Protein AF-A0A8C5SPS6-F1 (afdb_monomer)

Mean predicted aligned error: 10.93 Å

Nearest PDB structures (foldseek):
  7seu-assembly4_D  TM=6.670E-01  e=1.541E+00  Escherichia coli
  7seu-assembly1_A  TM=5.810E-01  e=1.643E+00  Escherichia coli
  1mix-assembly1_A  TM=4.305E-01  e=2.258E+00  Gallus gallus

Radius of gyration: 16.97 Å; Cα contacts (8 Å, |Δi|>4): 169; chains: 1; bounding box: 38×51×43 Å

Solvent-accessible surface area (backbone atoms only — not comparable to full-atom values): 7263 Å² total; per-residue (Å²): 101,48,51,71,58,53,52,51,52,47,62,78,38,48,90,76,57,51,73,68,46,79,46,68,43,88,93,44,56,63,81,39,52,39,32,44,34,31,67,70,43,24,36,34,42,35,19,40,40,83,79,34,29,57,74,29,56,25,70,84,32,70,87,54,35,75,43,66,52,98,86,44,72,41,27,33,98,92,38,74,70,44,61,67,47,48,27,71,68,72,52,79,83,83,90,74,66,75,68,48,54,57,47,49,51,35,53,66,26,56,56,79,76,81,93,71,81,83,79,80,78,130

InterPro domains:
  IPR005373 Phagosome assembly factor 1 [PF03676] (1-96)
  IPR039156 PHAF1/Protein broad-minded [PTHR13465] (1-96)

pLDDT: mean 76.18, std 20.51, range [30.48, 96.44]

Secondary structure (DSSP, 8-state):
-BHHHHHHHHHHTTTTS--EEEE--SS-TTTS-EEEEETTTTEEEEE-TTT-BEEEEEE--TTS--EEETTEEEEBTTB---HHHHHHHH----SS-THHHHHHHHHHTTPPPP--------

Structure (mmCIF, N/CA/C/O backbone):
data_AF-A0A8C5SPS6-F1
#
_entry.id   AF-A0A8C5SPS6-F1
#
loop_
_atom_site.group_PDB
_atom_site.id
_atom_site.type_symbol
_atom_site.label_atom_id
_atom_site.label_alt_id
_atom_site.label_comp_id
_atom_site.label_asym_id
_atom_site.label_entity_id
_atom_site.label_seq_id
_atom_site.pdbx_PDB_ins_code
_atom_site.Cartn_x
_atom_site.Cartn_y
_atom_site.Cartn_z
_atom_site.occupancy
_atom_site.B_iso_or_equiv
_atom_site.auth_seq_id
_atom_site.auth_comp_id
_atom_site.auth_asym_id
_atom_site.auth_atom_id
_atom_site.pdbx_PDB_model_num
ATOM 1 N N . MET A 1 1 ? -10.755 4.096 -2.076 1.00 84.94 1 MET A N 1
ATOM 2 C CA . MET A 1 1 ? -11.214 2.712 -1.812 1.00 84.94 1 MET A CA 1
ATOM 3 C C . MET A 1 1 ? -11.414 2.521 -0.304 1.00 84.94 1 MET A C 1
ATOM 5 O O . MET A 1 1 ? -10.504 2.909 0.421 1.00 84.94 1 MET A O 1
ATOM 9 N N . PRO A 1 2 ? -12.558 2.002 0.185 1.00 95.00 2 PRO A N 1
ATOM 10 C CA . PRO A 1 2 ? -12.763 1.655 1.602 1.00 95.00 2 PRO A CA 1
ATOM 11 C C . PRO A 1 2 ? -11.993 0.394 2.032 1.00 95.00 2 PRO A C 1
ATOM 13 O O . PRO A 1 2 ? -11.783 -0.501 1.212 1.00 95.00 2 PRO A O 1
ATOM 16 N N . LEU A 1 3 ? -11.643 0.285 3.319 1.00 93.94 3 LEU A N 1
ATOM 17 C CA . LEU A 1 3 ? -10.941 -0.877 3.887 1.00 93.94 3 LEU A CA 1
ATOM 18 C C . LEU A 1 3 ? -11.667 -2.199 3.616 1.00 93.94 3 LEU A C 1
ATOM 20 O O . LEU A 1 3 ? -11.055 -3.142 3.123 1.00 93.94 3 LEU A O 1
ATOM 24 N N . ALA A 1 4 ? -12.977 -2.258 3.864 1.00 94.19 4 ALA A N 1
ATOM 25 C CA . ALA A 1 4 ? -13.769 -3.469 3.645 1.00 94.19 4 ALA A CA 1
ATOM 26 C C . ALA A 1 4 ? -13.686 -3.972 2.192 1.00 94.19 4 ALA A C 1
ATOM 28 O O . ALA A 1 4 ? -13.574 -5.171 1.946 1.00 94.19 4 ALA A O 1
ATOM 29 N N . GLN A 1 5 ? -13.667 -3.050 1.222 1.00 94.56 5 GLN A N 1
ATOM 30 C CA . GLN A 1 5 ? -13.495 -3.397 -0.187 1.00 94.56 5 GLN A CA 1
ATOM 31 C C . GLN A 1 5 ? -12.097 -3.973 -0.452 1.00 94.56 5 GLN A C 1
ATOM 33 O O . GLN A 1 5 ? -11.974 -4.962 -1.171 1.00 94.56 5 GLN A O 1
ATOM 38 N N . ALA A 1 6 ? -11.050 -3.390 0.138 1.00 93.69 6 ALA A N 1
ATOM 39 C CA . ALA A 1 6 ? -9.688 -3.902 0.009 1.00 93.69 6 ALA A CA 1
ATOM 40 C C . ALA A 1 6 ? -9.545 -5.309 0.614 1.00 93.69 6 ALA A C 1
ATOM 42 O O . ALA A 1 6 ? -8.977 -6.193 -0.026 1.00 93.69 6 ALA A O 1
ATOM 43 N N . VAL A 1 7 ? -10.127 -5.541 1.795 1.00 94.50 7 VAL A N 1
ATOM 44 C CA . VAL A 1 7 ? -10.169 -6.864 2.439 1.00 94.50 7 VAL A CA 1
ATOM 45 C C . VAL A 1 7 ? -10.897 -7.877 1.555 1.00 94.50 7 VAL A C 1
ATOM 47 O O . VAL A 1 7 ? -10.380 -8.969 1.333 1.00 94.50 7 VAL A O 1
ATOM 50 N N . ALA A 1 8 ? -12.042 -7.511 0.973 1.00 94.62 8 ALA A N 1
ATOM 51 C CA . ALA A 1 8 ? -12.772 -8.387 0.060 1.00 94.62 8 ALA A CA 1
ATOM 52 C C . ALA A 1 8 ? -11.958 -8.732 -1.204 1.00 94.62 8 ALA A C 1
ATOM 54 O O . ALA A 1 8 ? -11.956 -9.881 -1.649 1.00 94.62 8 ALA A O 1
ATOM 55 N N . ILE A 1 9 ? -11.229 -7.764 -1.775 1.00 92.62 9 ILE A N 1
ATOM 56 C CA . ILE A 1 9 ? -10.338 -7.994 -2.927 1.00 92.62 9 ILE A CA 1
ATOM 57 C C . ILE A 1 9 ? -9.229 -8.977 -2.557 1.00 92.62 9 ILE A C 1
ATOM 59 O O . ILE A 1 9 ? -8.977 -9.924 -3.304 1.00 92.62 9 ILE A O 1
ATOM 63 N N . VAL A 1 10 ? -8.594 -8.767 -1.407 1.00 91.88 10 VAL A N 1
ATOM 64 C CA . VAL A 1 10 ? -7.557 -9.646 -0.867 1.00 91.88 10 VAL A CA 1
ATOM 65 C C . VAL A 1 10 ? -8.086 -11.069 -0.683 1.00 91.88 10 VAL A C 1
ATOM 67 O O . VAL A 1 10 ? -7.483 -12.019 -1.176 1.00 91.88 10 VAL A O 1
ATOM 70 N N . GLN A 1 11 ? -9.245 -11.219 -0.039 1.00 92.44 11 GLN A N 1
ATOM 71 C CA . GLN A 1 11 ? -9.872 -12.518 0.204 1.00 92.44 11 GLN A CA 1
ATOM 72 C C . GLN A 1 11 ? -10.213 -13.234 -1.105 1.00 92.44 11 GLN A C 1
ATOM 74 O O . GLN A 1 11 ? -9.937 -14.424 -1.250 1.00 92.44 11 GLN A O 1
ATOM 79 N N . LYS A 1 12 ? -10.742 -12.505 -2.095 1.00 95.44 12 LYS A N 1
ATOM 80 C CA . LYS A 1 12 ? -11.046 -13.045 -3.426 1.00 95.44 12 LYS A CA 1
ATOM 81 C C . LYS A 1 12 ? -9.799 -13.568 -4.151 1.00 95.44 12 LYS A C 1
ATOM 83 O O . LYS A 1 12 ? -9.905 -14.507 -4.938 1.00 95.44 12 LYS A O 1
ATOM 88 N N . HIS A 1 13 ? -8.625 -12.995 -3.882 1.00 91.94 13 HIS A N 1
ATOM 89 C CA . HIS A 1 13 ? -7.354 -13.363 -4.513 1.00 91.94 13 HIS A CA 1
ATOM 90 C C . HIS A 1 13 ? -6.388 -14.078 -3.554 1.00 91.94 13 HIS A C 1
ATOM 92 O O . HIS A 1 13 ? -5.180 -14.074 -3.789 1.00 91.94 13 HIS A O 1
ATOM 98 N N . CYS A 1 14 ? -6.899 -14.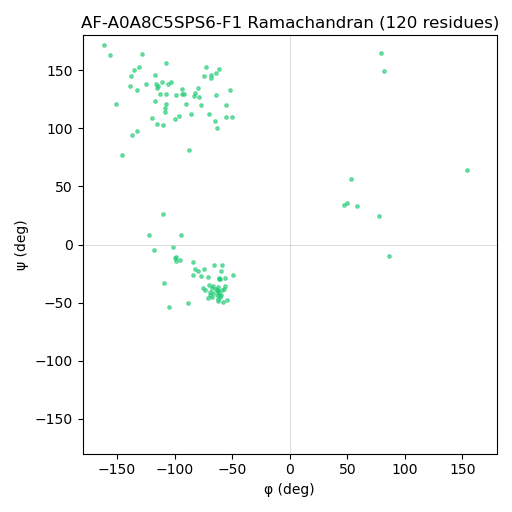755 -2.520 1.00 90.25 14 CYS A N 1
ATOM 99 C CA . CYS A 1 14 ? -6.103 -15.429 -1.482 1.00 90.25 14 CYS A CA 1
ATOM 100 C C . CYS A 1 14 ? -5.136 -16.515 -2.001 1.00 90.25 14 CYS A C 1
ATOM 102 O O . CYS A 1 14 ? -4.203 -16.919 -1.309 1.00 90.25 14 CYS A O 1
ATOM 104 N N . ARG A 1 15 ? -5.335 -17.001 -3.235 1.00 92.06 15 ARG A N 1
ATOM 105 C CA . ARG A 1 15 ? -4.401 -17.928 -3.898 1.00 92.06 15 ARG A CA 1
ATOM 106 C C . ARG A 1 15 ? -3.095 -17.253 -4.317 1.00 92.06 15 ARG A C 1
ATOM 108 O O . ARG A 1 15 ? -2.079 -17.937 -4.403 1.00 92.06 15 ARG A O 1
ATOM 115 N N . ILE A 1 16 ? -3.145 -15.950 -4.590 1.00 89.56 16 ILE A N 1
ATOM 116 C CA . ILE A 1 16 ? -2.035 -15.144 -5.103 1.00 89.56 16 ILE A CA 1
ATOM 117 C C . ILE A 1 16 ? -1.473 -14.281 -3.971 1.00 89.56 16 ILE A C 1
ATOM 119 O O . ILE A 1 16 ? -0.290 -14.376 -3.672 1.00 89.56 16 ILE A O 1
ATOM 123 N N . ILE A 1 17 ? -2.332 -13.507 -3.301 1.00 90.81 17 ILE A N 1
ATOM 124 C CA . ILE A 1 17 ? -1.934 -12.613 -2.210 1.00 90.81 17 ILE A CA 1
ATOM 125 C C . ILE A 1 17 ? -1.928 -13.413 -0.905 1.00 90.81 17 ILE A C 1
ATOM 127 O O . ILE A 1 17 ? -2.980 -13.849 -0.430 1.00 90.81 17 ILE A O 1
ATOM 131 N N . LYS A 1 18 ? -0.739 -13.626 -0.335 1.00 91.56 18 LYS A N 1
ATOM 132 C CA . LYS A 1 18 ? -0.516 -14.450 0.865 1.00 91.56 18 LYS A CA 1
ATOM 133 C C . LYS A 1 18 ? 0.276 -13.686 1.924 1.00 91.56 18 LYS A C 1
ATOM 135 O O . LYS A 1 18 ? 0.930 -12.695 1.623 1.00 91.56 18 LYS A O 1
ATOM 140 N N . ASN A 1 19 ? 0.255 -14.194 3.159 1.00 94.12 19 ASN A N 1
ATOM 141 C CA . ASN A 1 19 ? 1.028 -13.671 4.296 1.00 94.12 19 ASN A CA 1
ATOM 142 C C . ASN A 1 19 ? 0.802 -12.170 4.529 1.00 94.12 19 ASN A C 1
ATOM 144 O O . ASN A 1 19 ? 1.732 -11.361 4.529 1.00 94.12 19 ASN A O 1
ATOM 148 N N . ILE A 1 20 ? -0.463 -11.808 4.712 1.00 94.69 20 ILE A N 1
ATOM 149 C CA . ILE A 1 20 ? -0.872 -10.430 4.964 1.00 94.69 20 ILE A CA 1
ATOM 150 C C . ILE A 1 20 ? -0.897 -10.208 6.467 1.00 94.69 20 ILE A C 1
ATOM 152 O O . ILE A 1 20 ? -1.499 -10.990 7.200 1.00 94.69 20 ILE A O 1
ATOM 156 N N . GLN A 1 21 ? -0.255 -9.139 6.916 1.00 96.19 21 GLN A N 1
ATOM 157 C CA . GLN A 1 21 ? -0.321 -8.694 8.302 1.00 96.19 21 GLN A CA 1
ATOM 158 C C . GLN A 1 21 ? -1.251 -7.491 8.392 1.00 96.19 21 GLN A C 1
ATOM 160 O O . GLN A 1 21 ? -1.219 -6.611 7.532 1.00 96.19 21 GLN A O 1
ATOM 165 N N . VAL A 1 22 ? -2.062 -7.447 9.443 1.00 95.19 22 VAL A N 1
ATOM 166 C CA . VAL A 1 22 ? -2.916 -6.301 9.755 1.00 95.19 22 VAL A CA 1
ATOM 167 C C . VAL A 1 22 ? -2.312 -5.632 10.979 1.00 95.19 22 VAL A C 1
ATOM 169 O O . VAL A 1 22 ? -2.205 -6.266 12.025 1.00 95.19 22 VAL A O 1
ATOM 172 N N . LEU A 1 23 ? -1.876 -4.383 10.840 1.00 95.19 23 LEU A N 1
ATOM 173 C CA . LEU A 1 23 ? -1.335 -3.606 11.949 1.00 95.19 23 LEU A CA 1
ATOM 174 C C . LEU A 1 23 ? -2.356 -2.542 12.336 1.00 95.19 23 LEU A C 1
ATOM 176 O O . LEU A 1 23 ? -2.865 -1.815 11.480 1.00 95.19 23 LEU A O 1
ATOM 180 N N . TYR A 1 24 ? -2.651 -2.488 13.629 1.00 93.88 24 TYR A N 1
ATOM 181 C CA . TYR A 1 24 ? -3.572 -1.548 14.251 1.00 93.88 24 TYR A CA 1
ATOM 182 C C . TYR A 1 24 ? -3.211 -1.399 15.732 1.00 93.88 24 TYR A C 1
ATOM 184 O O . TYR A 1 24 ? -2.483 -2.222 16.289 1.00 93.88 24 TYR A O 1
ATOM 192 N N . SER A 1 25 ? -3.708 -0.342 16.367 1.00 91.25 25 SER A N 1
ATOM 193 C CA . SER A 1 25 ? -3.567 -0.139 17.808 1.00 91.25 25 SER A CA 1
ATOM 194 C C . SER A 1 25 ? -4.745 -0.771 18.538 1.00 91.25 25 SER A C 1
ATOM 196 O O . SER A 1 25 ? -5.890 -0.394 18.300 1.00 91.25 25 SER A O 1
ATOM 198 N N . GLU A 1 26 ? -4.485 -1.724 19.433 1.00 90.62 26 GLU A N 1
ATOM 199 C CA . GLU A 1 26 ? -5.546 -2.333 20.247 1.00 90.62 26 GLU A CA 1
ATOM 200 C C . GLU A 1 26 ? -6.036 -1.385 21.343 1.00 90.62 26 GLU A C 1
ATOM 202 O O . GLU A 1 26 ? -7.233 -1.294 21.603 1.00 90.62 26 GLU A O 1
ATOM 207 N N . GLN A 1 27 ? -5.117 -0.642 21.965 1.00 94.06 27 GLN A N 1
ATOM 208 C CA . GLN A 1 27 ? -5.430 0.264 23.072 1.00 94.06 27 GLN A CA 1
ATOM 209 C C . GLN A 1 27 ? -6.084 1.560 22.583 1.00 94.06 27 GLN A C 1
ATOM 211 O O . GLN A 1 27 ? -6.822 2.204 23.324 1.00 94.06 27 GLN A O 1
ATOM 216 N N . SER A 1 28 ? -5.803 1.966 21.343 1.00 91.88 28 SER A N 1
ATOM 217 C CA . SER A 1 28 ? -6.348 3.187 20.746 1.00 91.88 28 SER A CA 1
ATOM 218 C C . SER A 1 28 ? -6.598 3.023 19.236 1.00 91.88 28 SER A C 1
ATOM 220 O O . SER A 1 28 ? -5.845 3.553 18.427 1.00 91.88 28 SER A O 1
ATOM 222 N N . PRO A 1 29 ? -7.676 2.338 18.812 1.00 87.38 29 PRO A N 1
ATOM 223 C CA . PRO A 1 29 ? -7.888 1.960 17.405 1.00 87.38 29 PRO A CA 1
ATOM 224 C C . PRO A 1 29 ? -7.954 3.110 16.393 1.00 87.38 29 PRO A C 1
ATOM 226 O O . PRO A 1 29 ? -7.722 2.890 15.210 1.00 87.38 29 PRO A O 1
ATOM 229 N N . LEU A 1 30 ? -8.278 4.324 16.848 1.00 91.50 30 LEU A N 1
ATOM 230 C CA . LEU A 1 30 ? -8.398 5.516 16.003 1.00 91.50 30 LEU A CA 1
ATOM 231 C C . LEU A 1 30 ? -7.179 6.452 16.081 1.00 91.50 30 LEU A C 1
ATOM 233 O O . LEU A 1 30 ? -7.165 7.479 15.411 1.00 91.50 30 LEU A O 1
ATOM 237 N N . SER A 1 31 ? -6.169 6.142 16.904 1.00 91.25 31 SER A N 1
ATOM 238 C CA . SER A 1 31 ? -4.974 6.993 17.046 1.00 91.25 31 SER A CA 1
ATOM 239 C C . SER A 1 31 ? -3.965 6.803 15.914 1.00 91.25 31 SER A C 1
ATOM 241 O O . SER A 1 31 ? -3.153 7.690 15.647 1.00 91.25 31 SER A O 1
ATOM 243 N N . HIS A 1 32 ? -4.017 5.653 15.244 1.00 90.56 32 HIS A N 1
ATOM 244 C CA . HIS A 1 32 ? -3.086 5.262 14.199 1.00 90.56 32 HIS A CA 1
ATOM 245 C C . HIS A 1 32 ? -3.836 4.670 13.012 1.00 90.56 32 HIS A C 1
ATOM 247 O O . HIS A 1 32 ? -4.894 4.062 13.166 1.00 90.56 32 HIS A O 1
ATOM 253 N N . ASP A 1 33 ? -3.263 4.839 11.824 1.00 93.38 33 ASP A N 1
ATOM 254 C CA . ASP A 1 33 ? -3.810 4.258 10.605 1.00 93.38 33 ASP A CA 1
ATOM 255 C C . ASP A 1 33 ? -3.842 2.733 10.664 1.00 93.38 33 ASP A C 1
ATOM 257 O O . ASP A 1 33 ? -2.973 2.085 11.251 1.00 93.38 33 ASP A O 1
ATOM 261 N N . LEU A 1 34 ? -4.809 2.160 9.956 1.00 95.50 34 LEU A N 1
ATOM 262 C CA . LEU A 1 34 ? -4.885 0.724 9.742 1.00 95.50 34 LEU A CA 1
ATOM 263 C C . LEU A 1 34 ? -3.978 0.356 8.573 1.00 95.50 34 LEU A C 1
ATOM 265 O O . LEU A 1 34 ? -4.094 0.924 7.486 1.00 95.50 34 LEU A O 1
ATOM 269 N N . ILE A 1 35 ? -3.092 -0.616 8.771 1.00 96.25 35 ILE A N 1
ATOM 270 C CA . ILE A 1 35 ? -2.124 -1.016 7.749 1.00 96.25 35 ILE A CA 1
ATOM 271 C C . ILE A 1 35 ? -2.382 -2.461 7.348 1.00 96.25 35 ILE A C 1
ATOM 273 O O . ILE A 1 35 ? -2.321 -3.363 8.181 1.00 96.25 35 ILE A O 1
ATOM 277 N N . LEU A 1 36 ? -2.605 -2.695 6.055 1.00 96.44 36 LEU A N 1
ATOM 278 C CA . LEU A 1 36 ? -2.498 -4.027 5.463 1.00 96.44 36 LEU A CA 1
ATOM 279 C C . LEU A 1 36 ? -1.111 -4.165 4.839 1.00 96.44 36 LEU A C 1
ATOM 281 O O . LEU A 1 36 ? -0.808 -3.512 3.843 1.00 96.44 36 LEU A O 1
ATOM 285 N N . ASN A 1 37 ? -0.267 -5.003 5.429 1.00 96.19 37 ASN A N 1
ATOM 286 C CA . ASN A 1 37 ? 1.088 -5.265 4.963 1.00 96.19 37 ASN A CA 1
ATOM 287 C C . ASN A 1 37 ? 1.130 -6.579 4.173 1.00 96.19 37 ASN A C 1
ATOM 289 O O . ASN A 1 37 ? 1.018 -7.665 4.746 1.00 96.19 37 ASN A O 1
ATOM 293 N N . LEU A 1 38 ? 1.284 -6.474 2.855 1.00 94.81 38 LEU A N 1
ATOM 294 C CA . LEU A 1 38 ? 1.383 -7.592 1.922 1.00 94.81 38 LEU A CA 1
ATOM 295 C C . LEU A 1 38 ? 2.857 -8.010 1.841 1.00 94.81 38 LEU A C 1
ATOM 297 O O . LEU A 1 38 ? 3.601 -7.604 0.947 1.00 94.81 38 LEU A O 1
ATOM 301 N N . THR A 1 39 ? 3.295 -8.795 2.830 1.00 93.94 39 THR A N 1
ATOM 302 C CA . THR A 1 39 ? 4.728 -9.023 3.098 1.00 93.94 39 THR A CA 1
ATOM 303 C C . THR A 1 39 ? 5.496 -9.670 1.942 1.00 93.94 39 THR A C 1
ATOM 305 O O . THR A 1 39 ? 6.694 -9.424 1.783 1.00 93.94 39 THR A O 1
ATOM 308 N N . GLN A 1 40 ? 4.813 -10.488 1.137 1.00 92.94 40 GLN A N 1
ATOM 309 C CA . GLN A 1 40 ? 5.383 -11.186 -0.019 1.00 92.94 40 GLN A CA 1
ATOM 310 C C . GLN A 1 40 ? 5.450 -10.310 -1.270 1.00 92.94 40 GLN A C 1
ATOM 312 O O . GLN A 1 40 ? 6.257 -10.583 -2.152 1.00 92.94 40 GLN A O 1
ATOM 317 N N . ASP A 1 41 ? 4.641 -9.255 -1.326 1.00 90.38 41 ASP A N 1
ATOM 318 C CA . ASP A 1 41 ? 4.530 -8.369 -2.483 1.00 90.38 41 ASP A CA 1
ATOM 319 C C . ASP A 1 41 ? 5.363 -7.091 -2.313 1.00 90.38 41 ASP A C 1
ATOM 321 O O . ASP A 1 41 ? 5.596 -6.374 -3.280 1.00 90.38 41 ASP A O 1
ATOM 325 N N . GLY A 1 42 ? 5.828 -6.792 -1.094 1.00 89.75 42 GLY A N 1
ATOM 326 C CA . GLY A 1 42 ? 6.602 -5.578 -0.831 1.00 89.75 42 GLY A CA 1
ATOM 327 C C . GLY A 1 42 ? 5.746 -4.313 -0.743 1.00 89.75 42 GLY A C 1
ATOM 328 O O . GLY A 1 42 ? 6.252 -3.222 -1.007 1.00 89.75 42 GLY A O 1
ATOM 329 N N . ILE A 1 43 ? 4.455 -4.454 -0.412 1.00 90.88 43 ILE A N 1
ATOM 330 C CA . ILE A 1 43 ? 3.462 -3.371 -0.441 1.00 90.88 43 ILE A CA 1
ATOM 331 C C . ILE A 1 43 ? 2.781 -3.222 0.923 1.00 90.88 43 ILE A C 1
ATOM 333 O O . ILE A 1 43 ? 2.376 -4.212 1.534 1.00 90.8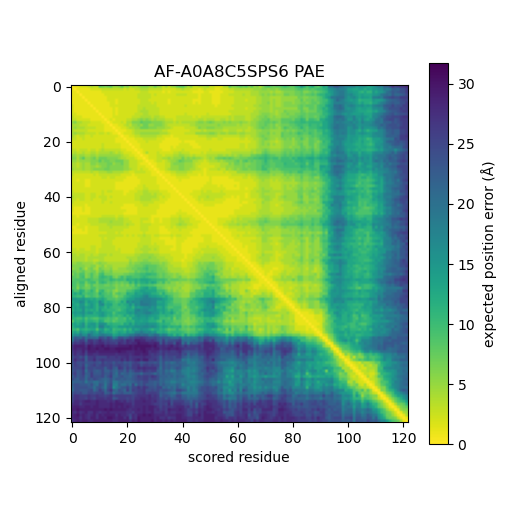8 43 ILE A O 1
ATOM 337 N N . LYS A 1 44 ? 2.572 -1.983 1.373 1.00 94.75 44 LYS A N 1
ATOM 338 C CA . LYS A 1 44 ? 1.640 -1.651 2.456 1.00 94.75 44 LYS A CA 1
ATOM 339 C C . LYS A 1 44 ? 0.511 -0.774 1.942 1.00 94.75 44 LYS A C 1
ATOM 341 O O . LYS A 1 44 ? 0.719 0.166 1.185 1.00 94.75 44 LYS A O 1
ATOM 346 N N . LEU A 1 45 ? -0.697 -1.065 2.393 1.00 94.44 45 LEU A N 1
ATOM 347 C CA . LEU A 1 45 ? -1.873 -0.241 2.163 1.00 94.44 45 LEU A CA 1
ATOM 348 C C . LEU A 1 45 ? -2.241 0.416 3.488 1.00 94.44 45 LEU A C 1
ATOM 350 O O . LEU A 1 45 ? -2.609 -0.288 4.429 1.00 94.44 45 LEU A O 1
ATOM 354 N N . LEU A 1 46 ? -2.124 1.740 3.569 1.00 95.25 46 LEU A N 1
ATOM 355 C CA . LEU A 1 46 ? -2.485 2.490 4.767 1.00 95.25 46 LEU A CA 1
ATOM 356 C C . LEU A 1 46 ? -3.876 3.086 4.576 1.00 95.25 46 LEU A C 1
ATOM 358 O O . LEU A 1 46 ? -4.156 3.771 3.584 1.00 95.25 46 LEU A O 1
ATOM 362 N N . PHE A 1 47 ? -4.735 2.839 5.552 1.00 95.31 47 PHE A N 1
ATOM 363 C CA . PHE A 1 47 ? -6.095 3.337 5.614 1.00 95.31 47 PHE A CA 1
ATOM 364 C C . PHE A 1 47 ? -6.205 4.320 6.765 1.00 95.31 47 PHE A C 1
ATOM 366 O O . PHE A 1 47 ? -5.812 4.009 7.886 1.00 95.31 47 PHE A O 1
ATOM 373 N N . ASP A 1 48 ? -6.762 5.490 6.469 1.00 94.88 48 ASP A N 1
ATOM 374 C CA . ASP A 1 48 ? -7.035 6.516 7.469 1.00 94.88 48 ASP A CA 1
ATOM 375 C C . ASP A 1 48 ? -7.823 5.939 8.652 1.00 94.88 48 ASP A C 1
ATOM 377 O O . ASP A 1 48 ? -8.808 5.223 8.447 1.00 94.88 48 ASP A O 1
ATOM 381 N N . ALA A 1 49 ? -7.393 6.254 9.873 1.00 92.75 49 ALA A N 1
ATOM 382 C CA . ALA A 1 49 ? -7.948 5.672 11.093 1.00 92.75 49 ALA A CA 1
ATOM 383 C C . ALA A 1 49 ? -9.458 5.939 11.250 1.00 92.75 49 ALA A C 1
ATOM 385 O O . ALA A 1 49 ? -10.215 5.049 11.637 1.00 92.75 49 ALA A O 1
ATOM 386 N N . PHE A 1 50 ? -9.910 7.145 10.892 1.00 93.25 50 PHE A N 1
ATOM 387 C CA . PHE A 1 50 ? -11.295 7.577 11.087 1.00 93.25 50 PHE A CA 1
ATOM 388 C C . PHE A 1 50 ? -12.186 7.216 9.902 1.00 93.25 50 PHE A C 1
ATOM 390 O O . PHE A 1 50 ? -13.251 6.625 10.058 1.00 93.25 50 PHE A O 1
ATOM 397 N N . ASN A 1 51 ? -11.749 7.562 8.694 1.00 94.38 51 ASN A N 1
ATOM 398 C CA . ASN A 1 51 ? -12.537 7.395 7.480 1.00 94.38 51 ASN A CA 1
ATOM 399 C C . ASN A 1 51 ? -12.427 5.982 6.899 1.00 94.38 51 ASN A C 1
ATOM 401 O O . ASN A 1 51 ? -13.201 5.635 6.005 1.00 94.38 51 ASN A O 1
ATOM 405 N N . GLN A 1 52 ? -11.444 5.188 7.341 1.00 94.12 52 GLN A N 1
ATOM 406 C CA . GLN A 1 52 ? -11.138 3.848 6.828 1.00 94.12 52 GLN A CA 1
ATOM 407 C C . GLN A 1 52 ? -11.020 3.807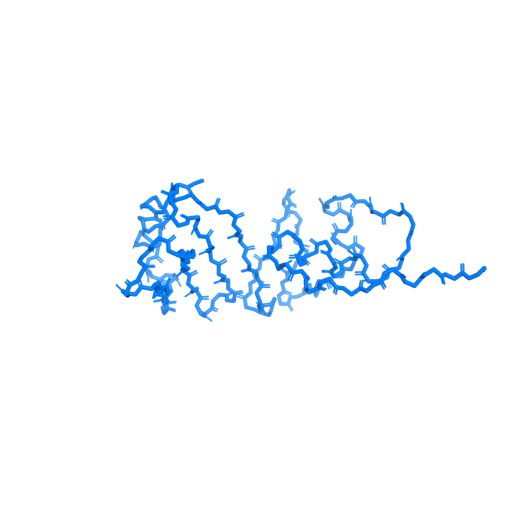 5.300 1.00 94.12 52 GLN A C 1
ATOM 409 O O . GLN A 1 52 ? -11.417 2.850 4.623 1.00 94.12 52 GLN A O 1
ATOM 414 N N . ARG A 1 53 ? -10.476 4.885 4.734 1.00 95.38 53 ARG A N 1
ATOM 415 C CA . ARG A 1 53 ? -10.217 5.026 3.303 1.00 95.38 53 ARG A CA 1
ATOM 416 C C . ARG A 1 53 ? -8.733 4.882 3.054 1.00 95.38 53 ARG A C 1
ATOM 418 O O . ARG A 1 53 ? -7.922 5.426 3.796 1.00 95.38 53 ARG A O 1
ATOM 425 N N . LEU A 1 54 ? -8.402 4.159 1.989 1.00 92.62 54 LEU A N 1
ATOM 426 C CA . LEU A 1 54 ? -7.033 4.054 1.512 1.00 92.62 54 LEU A CA 1
ATOM 427 C C . LEU A 1 54 ? -6.493 5.463 1.265 1.00 92.62 54 LEU A C 1
ATOM 429 O O . LEU A 1 54 ? -7.061 6.188 0.444 1.00 92.62 54 LEU A O 1
ATOM 433 N N . LYS A 1 55 ? -5.419 5.811 1.968 1.00 91.62 55 LYS A N 1
ATOM 434 C CA . LYS A 1 55 ? -4.731 7.094 1.827 1.00 91.62 55 LYS A CA 1
ATOM 435 C C . LYS A 1 55 ? -3.370 6.953 1.159 1.00 91.62 55 LYS A C 1
ATOM 437 O O . LYS A 1 55 ? -2.972 7.837 0.413 1.00 91.62 55 LYS A O 1
ATOM 442 N N . VAL A 1 56 ? -2.683 5.835 1.398 1.00 89.19 56 VAL A N 1
ATOM 443 C CA . VAL A 1 56 ? -1.331 5.587 0.893 1.00 89.19 56 VAL A CA 1
ATOM 444 C C . VAL A 1 56 ? -1.212 4.142 0.419 1.00 89.19 56 VAL A C 1
ATOM 446 O O . VAL A 1 56 ? -1.660 3.215 1.096 1.00 89.19 56 VAL A O 1
ATOM 449 N N . ILE A 1 57 ? -0.575 3.966 -0.739 1.00 88.31 57 ILE A N 1
ATOM 450 C CA . ILE A 1 57 ? -0.052 2.683 -1.212 1.00 88.31 57 ILE A CA 1
ATOM 451 C C . ILE A 1 57 ? 1.460 2.798 -1.151 1.00 88.31 57 ILE A C 1
ATOM 453 O O . ILE A 1 57 ? 2.056 3.435 -2.005 1.00 88.31 57 ILE A O 1
ATOM 457 N N . GLU A 1 58 ? 2.074 2.200 -0.146 1.00 88.00 58 GLU A N 1
ATOM 458 C CA . GLU A 1 58 ? 3.517 2.212 0.020 1.00 88.00 58 GLU A CA 1
ATOM 459 C C . GLU A 1 58 ? 4.137 0.969 -0.627 1.00 88.00 58 GLU A C 1
ATOM 461 O O . GLU A 1 58 ? 3.689 -0.147 -0.385 1.00 88.00 58 GLU A O 1
ATOM 466 N N . VAL A 1 59 ? 5.206 1.141 -1.400 1.00 85.94 59 VAL A N 1
ATOM 467 C CA . VAL A 1 59 ? 5.987 0.063 -2.012 1.00 85.94 59 VAL A CA 1
ATOM 468 C C . VAL A 1 59 ? 7.380 0.119 -1.405 1.00 85.94 59 VAL A C 1
ATOM 470 O O . VAL A 1 59 ? 8.177 0.992 -1.729 1.00 85.94 59 VAL A O 1
ATOM 473 N N . TYR A 1 60 ? 7.674 -0.792 -0.486 1.00 85.00 60 TYR A N 1
ATOM 474 C CA . TYR A 1 60 ? 8.938 -0.781 0.253 1.00 85.00 60 TYR A CA 1
ATOM 475 C C . TYR A 1 60 ? 9.966 -1.773 -0.301 1.00 85.00 60 TYR A C 1
ATOM 477 O O . TYR A 1 60 ? 11.131 -1.713 0.082 1.00 85.00 60 TYR A O 1
ATOM 485 N N . ASP A 1 61 ? 9.557 -2.682 -1.190 1.00 83.69 61 ASP A N 1
ATOM 486 C CA . ASP A 1 61 ? 10.454 -3.641 -1.833 1.00 83.69 61 ASP A CA 1
ATOM 487 C C . ASP A 1 61 ? 10.132 -3.762 -3.329 1.00 83.69 61 ASP A C 1
ATOM 489 O O . ASP A 1 61 ? 9.268 -4.532 -3.755 1.00 83.69 61 ASP A O 1
ATOM 493 N N . LEU A 1 62 ? 10.851 -2.979 -4.137 1.00 81.12 62 LEU A N 1
ATOM 494 C CA . LEU A 1 62 ? 10.686 -2.938 -5.593 1.00 81.12 62 LEU A CA 1
ATOM 495 C C . LEU A 1 62 ? 11.083 -4.256 -6.276 1.00 81.12 62 LEU A C 1
ATOM 497 O O . LEU A 1 62 ? 10.644 -4.514 -7.395 1.00 81.12 62 LEU A O 1
ATOM 501 N N . THR A 1 63 ? 11.846 -5.129 -5.611 1.00 82.81 63 THR A N 1
ATOM 502 C CA . THR A 1 63 ? 12.255 -6.423 -6.182 1.00 82.81 63 THR A CA 1
ATOM 503 C C . THR A 1 63 ? 11.113 -7.444 -6.213 1.00 82.81 63 THR A C 1
ATOM 505 O O . THR A 1 63 ? 11.142 -8.385 -7.010 1.00 82.81 63 THR A O 1
ATOM 508 N N . LYS A 1 64 ? 10.081 -7.241 -5.381 1.00 84.38 64 LYS A N 1
ATOM 509 C CA . LYS A 1 64 ? 8.937 -8.153 -5.215 1.00 84.38 64 LYS A CA 1
ATOM 510 C C . LYS A 1 64 ? 7.693 -7.753 -6.002 1.00 84.38 64 LYS A C 1
ATOM 512 O O . LYS A 1 64 ? 6.775 -8.557 -6.135 1.00 84.38 64 LYS A O 1
ATOM 517 N N . VAL A 1 65 ? 7.667 -6.550 -6.571 1.00 83.19 65 VAL A N 1
ATOM 518 C CA . VAL A 1 65 ? 6.492 -6.011 -7.263 1.00 83.19 65 VAL A CA 1
ATOM 519 C C . VAL A 1 65 ? 6.778 -5.761 -8.741 1.00 83.19 65 VAL A C 1
ATOM 521 O O . VAL A 1 65 ? 7.872 -5.363 -9.127 1.00 83.19 65 VAL A O 1
ATOM 524 N N . LYS A 1 66 ? 5.776 -5.963 -9.600 1.00 84.50 66 LYS A N 1
ATOM 525 C CA . LYS A 1 66 ? 5.804 -5.490 -10.992 1.00 84.50 66 LYS A CA 1
ATOM 526 C C . LYS A 1 66 ? 4.846 -4.319 -11.133 1.00 84.50 66 LYS A C 1
ATOM 528 O O . LYS A 1 66 ? 3.653 -4.475 -10.883 1.00 84.50 66 LYS A O 1
ATOM 533 N N . LEU A 1 67 ? 5.361 -3.164 -11.543 1.00 82.88 67 LEU A N 1
ATOM 534 C CA . LEU A 1 67 ? 4.577 -1.944 -11.690 1.00 82.88 67 LEU A CA 1
ATOM 535 C C . 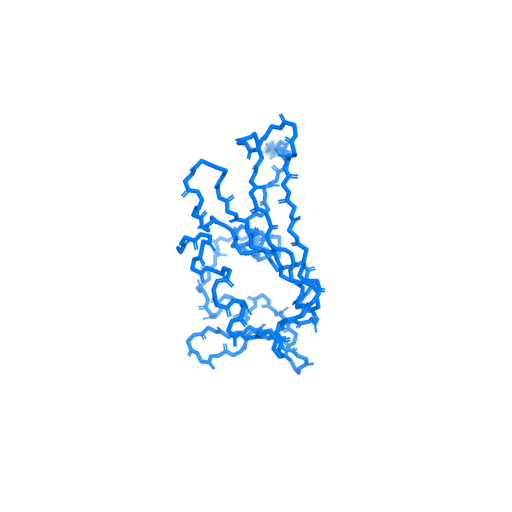LEU A 1 67 ? 4.507 -1.532 -13.158 1.00 82.88 67 LEU A C 1
ATOM 537 O O . LEU A 1 67 ? 5.504 -1.561 -13.886 1.00 82.88 67 LEU A O 1
ATOM 541 N N . LYS A 1 68 ? 3.304 -1.146 -13.578 1.00 80.50 68 LYS A N 1
ATOM 542 C CA . LYS A 1 68 ? 3.037 -0.606 -14.907 1.00 80.50 68 LYS A CA 1
ATOM 543 C C . LYS A 1 68 ? 2.083 0.575 -14.824 1.00 80.50 68 LYS A C 1
ATOM 545 O O . LYS A 1 68 ? 1.155 0.559 -14.017 1.00 80.50 68 LYS A O 1
ATOM 550 N N . TYR A 1 69 ? 2.278 1.551 -15.695 1.00 79.81 69 TYR A N 1
ATOM 551 C CA . TYR A 1 69 ? 1.405 2.705 -15.850 1.00 79.81 69 TYR A CA 1
ATOM 552 C C . TYR A 1 69 ? 1.108 2.916 -17.335 1.00 79.81 69 TYR A C 1
ATOM 554 O O . TYR A 1 69 ? 2.003 2.797 -18.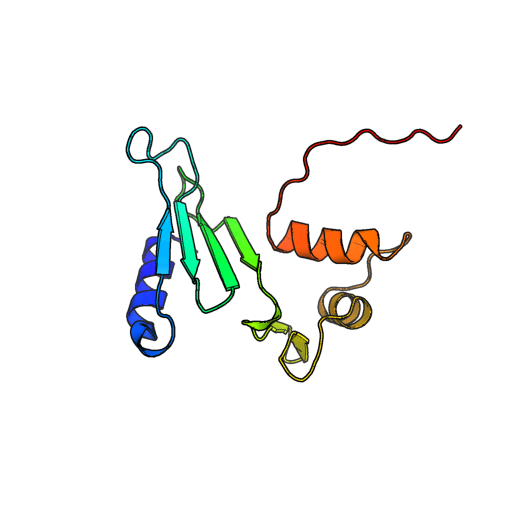166 1.00 79.81 69 TYR A O 1
ATOM 562 N N . CYS A 1 70 ? -0.166 3.122 -17.690 1.00 79.12 70 CYS A N 1
ATOM 563 C CA . CYS A 1 70 ? -0.625 3.215 -19.088 1.00 79.12 70 CYS A CA 1
ATOM 564 C C . CYS A 1 70 ? -0.091 2.097 -20.015 1.00 79.12 70 CYS A C 1
ATOM 566 O O . CYS A 1 70 ? 0.167 2.315 -21.193 1.00 79.12 70 CYS A O 1
ATOM 568 N N . GLY A 1 71 ? 0.084 0.884 -19.477 1.00 78.69 71 GLY A N 1
ATOM 569 C CA . GLY A 1 71 ? 0.596 -0.277 -20.218 1.00 78.69 71 GLY A CA 1
ATOM 570 C C . GLY A 1 71 ? 2.124 -0.403 -20.271 1.00 78.69 71 GLY A C 1
ATOM 571 O O . GLY A 1 71 ? 2.613 -1.472 -20.631 1.00 78.69 71 GLY A O 1
ATOM 572 N N . VAL A 1 72 ? 2.873 0.615 -19.845 1.00 79.75 72 VAL A N 1
ATOM 573 C CA . VAL A 1 72 ? 4.342 0.614 -19.817 1.00 79.75 72 VAL A CA 1
ATOM 574 C C . VAL A 1 72 ? 4.834 0.156 -18.448 1.00 79.75 72 VAL A C 1
ATOM 576 O O . VAL A 1 72 ? 4.374 0.650 -17.420 1.00 79.75 72 VAL A O 1
ATOM 579 N N . HIS A 1 73 ? 5.753 -0.809 -18.418 1.00 80.50 73 HIS A N 1
ATOM 580 C CA . HIS A 1 73 ? 6.389 -1.252 -17.178 1.00 80.50 73 HIS A CA 1
ATOM 581 C C . HIS A 1 73 ? 7.531 -0.307 -16.815 1.00 80.50 73 HIS A C 1
ATOM 583 O O . HIS A 1 73 ? 8.395 -0.054 -17.649 1.00 80.50 73 HIS A O 1
ATOM 589 N N . PHE A 1 74 ? 7.555 0.150 -15.566 1.00 79.12 74 PHE A N 1
ATOM 590 C CA . PHE A 1 74 ? 8.646 0.969 -15.023 1.00 79.12 74 PHE A CA 1
ATOM 591 C C . PHE A 1 74 ? 9.359 0.289 -13.849 1.00 79.12 74 PHE A C 1
ATOM 593 O O . PHE A 1 74 ? 10.325 0.816 -13.322 1.00 79.12 74 PHE A O 1
ATOM 600 N N . ASN A 1 75 ? 8.870 -0.873 -13.406 1.00 80.88 75 ASN A N 1
ATOM 601 C CA . ASN A 1 75 ? 9.550 -1.707 -12.425 1.00 80.88 75 ASN A CA 1
ATOM 602 C C . ASN A 1 75 ? 9.180 -3.174 -12.655 1.00 80.88 75 ASN A C 1
ATOM 604 O O . ASN A 1 75 ? 8.002 -3.542 -12.615 1.00 80.88 75 ASN A O 1
ATOM 608 N N . SER A 1 76 ? 10.173 -4.021 -12.902 1.00 81.62 76 SER A N 1
ATOM 609 C CA . SER A 1 76 ? 10.021 -5.472 -12.968 1.00 81.62 76 SER A CA 1
ATOM 610 C C . SER A 1 76 ? 11.373 -6.170 -12.797 1.00 81.62 76 SER A C 1
ATOM 612 O O . SER A 1 76 ? 12.415 -5.536 -12.873 1.00 81.62 76 SER A O 1
ATOM 614 N N . GLN A 1 77 ? 11.384 -7.499 -12.670 1.00 73.56 77 GLN A N 1
ATOM 615 C CA . GLN A 1 77 ? 12.638 -8.270 -12.627 1.00 73.56 77 GLN A CA 1
ATOM 616 C C . GLN A 1 77 ? 13.555 -8.046 -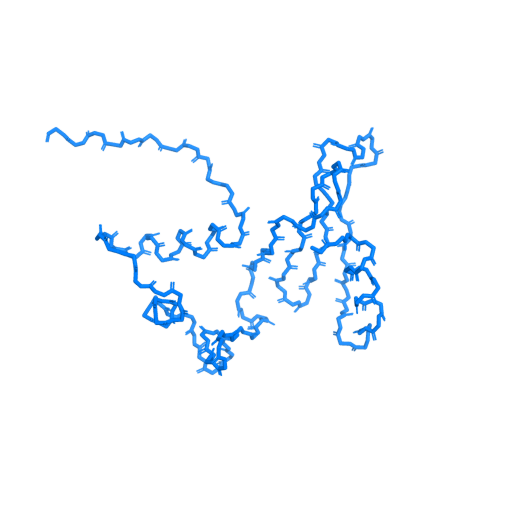13.844 1.00 73.56 77 GLN A C 1
ATOM 618 O O . GLN A 1 77 ? 14.765 -8.176 -13.718 1.00 73.56 77 GLN A O 1
ATOM 623 N N . ALA A 1 78 ? 12.989 -7.723 -15.011 1.00 77.88 78 ALA A N 1
ATOM 624 C CA . ALA A 1 78 ? 13.755 -7.454 -16.229 1.00 77.88 78 ALA A CA 1
ATOM 625 C C . ALA A 1 78 ? 14.027 -5.956 -16.452 1.00 77.88 78 ALA A C 1
ATOM 627 O O . ALA A 1 78 ? 14.819 -5.604 -17.319 1.00 77.88 78 ALA A O 1
ATOM 628 N N . ILE A 1 79 ? 13.339 -5.078 -15.714 1.00 73.81 79 ILE A N 1
ATOM 629 C CA . ILE A 1 79 ? 13.367 -3.628 -15.913 1.00 73.81 79 ILE A CA 1
ATOM 630 C C . ILE A 1 79 ? 13.567 -2.980 -14.541 1.00 73.81 79 ILE A C 1
ATOM 632 O O . ILE A 1 79 ? 12.586 -2.856 -13.798 1.00 73.81 79 ILE A O 1
ATOM 636 N N . PRO A 1 80 ? 14.805 -2.609 -14.176 1.00 70.62 80 PRO A N 1
ATOM 637 C CA . PRO A 1 80 ? 15.042 -1.900 -12.931 1.00 70.62 80 PRO A CA 1
ATOM 638 C C . PRO A 1 80 ? 14.345 -0.532 -12.971 1.00 70.62 80 PRO A C 1
ATOM 640 O O . PRO A 1 80 ? 14.257 0.070 -14.040 1.00 70.62 80 PRO A O 1
ATOM 643 N N . PRO A 1 81 ? 13.865 -0.030 -11.826 1.00 69.81 81 PRO A N 1
ATOM 644 C CA . PRO A 1 81 ? 13.219 1.269 -11.768 1.00 69.81 81 PRO A CA 1
ATOM 645 C C . PRO A 1 81 ? 14.260 2.367 -11.983 1.00 69.81 81 PRO A C 1
ATOM 647 O O . PRO A 1 81 ? 15.131 2.564 -11.135 1.00 69.81 81 PRO A O 1
ATOM 650 N N . THR A 1 82 ? 14.180 3.077 -13.112 1.00 72.19 82 THR A N 1
ATOM 651 C CA . THR A 1 82 ? 15.028 4.248 -13.387 1.00 72.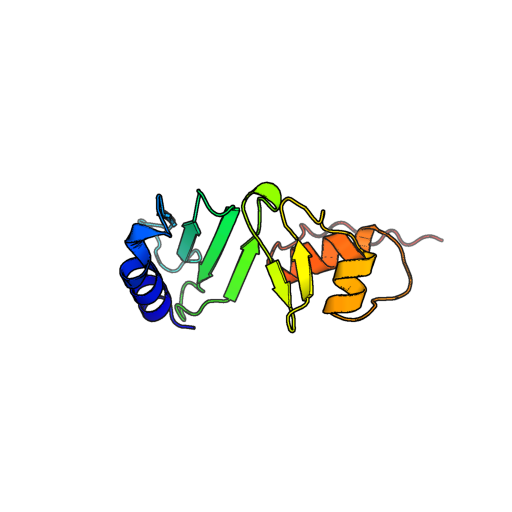19 82 THR A CA 1
ATOM 652 C C . THR A 1 82 ? 14.231 5.544 -13.308 1.00 72.19 82 THR A C 1
ATOM 654 O O . THR A 1 82 ? 13.008 5.563 -13.479 1.00 72.19 82 THR A O 1
ATOM 657 N N . ILE A 1 83 ? 14.937 6.644 -13.048 1.00 67.50 83 ILE A N 1
ATOM 658 C CA . ILE A 1 83 ? 14.351 7.984 -12.953 1.00 67.50 83 ILE A CA 1
ATOM 659 C C . ILE A 1 83 ? 13.676 8.359 -14.271 1.00 67.50 83 ILE A C 1
ATOM 661 O O . ILE A 1 83 ? 12.537 8.813 -14.276 1.00 67.50 83 ILE A O 1
ATOM 665 N N . GLU A 1 84 ? 14.333 8.074 -15.391 1.00 72.62 84 GLU A N 1
ATOM 666 C CA . GLU A 1 84 ? 13.845 8.394 -16.729 1.00 72.62 84 GLU A CA 1
ATOM 667 C C . GLU A 1 84 ? 12.537 7.660 -17.033 1.00 72.62 84 GLU A C 1
ATOM 669 O O . GLU A 1 84 ? 11.617 8.242 -17.602 1.00 72.62 84 GLU A O 1
ATOM 674 N N . GLN A 1 85 ? 12.415 6.394 -16.622 1.00 70.50 85 GLN A N 1
ATOM 675 C CA . GLN A 1 85 ? 11.190 5.616 -16.823 1.00 70.50 85 GLN A CA 1
ATOM 676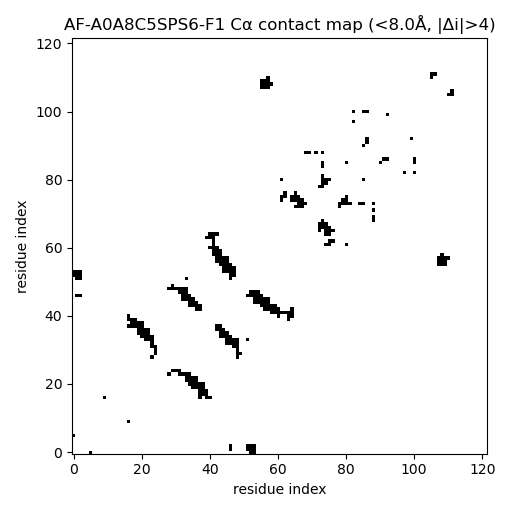 C C . GLN A 1 85 ? 10.037 6.101 -15.944 1.00 70.50 85 GLN A C 1
ATOM 678 O O . GLN A 1 85 ? 8.877 6.081 -16.370 1.00 70.50 85 GLN A O 1
ATOM 683 N N . ILE A 1 86 ? 10.342 6.550 -14.725 1.00 71.88 86 ILE A N 1
ATOM 684 C CA . ILE A 1 86 ? 9.363 7.160 -13.823 1.00 71.88 86 ILE A CA 1
ATOM 685 C C . ILE A 1 86 ? 8.907 8.509 -14.392 1.00 71.88 86 ILE A C 1
ATOM 687 O O . ILE A 1 86 ? 7.705 8.757 -14.466 1.00 71.88 86 ILE A O 1
ATOM 691 N N . ASP A 1 87 ? 9.821 9.350 -14.867 1.00 72.25 87 ASP A N 1
ATOM 692 C CA . ASP A 1 87 ? 9.497 10.641 -15.481 1.00 72.25 87 ASP A CA 1
ATOM 693 C C . ASP A 1 87 ? 8.738 10.479 -16.798 1.00 72.25 87 ASP A C 1
ATOM 695 O O . ASP A 1 87 ? 7.803 11.225 -17.077 1.00 72.25 87 ASP A O 1
ATOM 699 N N . GLN A 1 88 ? 9.055 9.456 -17.588 1.00 71.88 88 GLN A N 1
ATOM 700 C CA . GLN A 1 88 ? 8.294 9.133 -18.790 1.00 71.88 88 GLN A CA 1
ATOM 701 C C . GLN A 1 88 ? 6.879 8.638 -18.454 1.00 71.88 88 GLN A C 1
ATOM 703 O O . GLN A 1 88 ? 5.926 8.969 -19.158 1.00 71.88 88 GLN A O 1
ATOM 708 N N . SER A 1 89 ? 6.727 7.863 -17.376 1.00 71.25 89 SER A N 1
ATOM 709 C CA . SER A 1 89 ? 5.428 7.328 -16.949 1.00 71.25 89 SER A CA 1
ATOM 710 C C . SER A 1 89 ? 4.547 8.392 -16.285 1.00 71.25 89 SER A C 1
ATOM 712 O O . SER A 1 89 ? 3.337 8.401 -16.492 1.00 71.25 89 SER A O 1
ATOM 714 N N . PHE A 1 90 ? 5.136 9.294 -15.496 1.00 70.50 90 PHE A N 1
ATOM 715 C CA . PHE A 1 90 ? 4.416 10.222 -14.615 1.00 70.50 90 PHE A CA 1
ATOM 716 C C . PHE A 1 90 ? 4.704 11.713 -14.890 1.00 70.50 90 PHE A C 1
ATOM 718 O O . PHE A 1 90 ? 4.299 12.558 -14.090 1.00 70.50 90 PHE A O 1
ATOM 725 N N . GLY A 1 91 ? 5.414 12.049 -15.970 1.00 66.06 91 GLY A N 1
ATOM 726 C CA . GLY A 1 91 ? 5.847 13.407 -16.331 1.00 66.06 91 GLY A CA 1
ATOM 727 C C . GLY A 1 91 ? 7.122 13.872 -15.608 1.00 66.06 91 GLY A C 1
ATOM 728 O O . GLY A 1 91 ? 7.359 13.493 -14.460 1.00 66.06 91 GLY A O 1
ATOM 729 N N . ALA A 1 92 ? 7.918 14.724 -16.266 1.00 54.34 92 ALA A N 1
ATOM 730 C CA . ALA A 1 92 ? 9.147 15.293 -15.710 1.00 54.34 92 ALA A CA 1
ATOM 731 C C . ALA A 1 92 ? 8.871 16.268 -14.554 1.00 54.34 92 ALA A C 1
ATOM 733 O O . ALA A 1 92 ? 7.908 17.037 -14.576 1.00 54.34 92 ALA A O 1
ATOM 734 N N . THR A 1 93 ? 9.767 16.288 -13.572 1.00 54.34 93 THR A N 1
ATOM 735 C CA . THR A 1 93 ? 9.834 17.325 -12.534 1.00 54.34 93 THR A CA 1
ATOM 736 C C . THR A 1 93 ? 11.196 18.008 -12.620 1.00 54.34 93 THR A C 1
ATOM 738 O O . THR A 1 93 ? 12.200 17.393 -12.279 1.00 54.34 93 THR A O 1
ATOM 741 N N . HIS A 1 94 ? 11.260 19.262 -13.081 1.00 49.47 94 HIS A N 1
ATOM 742 C CA . HIS A 1 94 ? 12.517 20.021 -13.154 1.00 49.47 94 HIS A CA 1
ATOM 743 C C . HIS A 1 94 ? 12.414 21.429 -12.547 1.00 49.47 94 HIS A C 1
ATOM 745 O O . HIS A 1 94 ? 11.328 22.014 -12.601 1.00 49.47 94 HIS A O 1
ATOM 751 N N . PRO A 1 95 ? 13.545 21.988 -12.042 1.00 55.03 95 PRO A N 1
ATOM 752 C CA . PRO A 1 95 ? 14.912 21.445 -12.119 1.00 55.03 95 PRO A CA 1
ATOM 753 C C . PRO A 1 95 ? 15.518 21.074 -10.749 1.00 55.03 95 PRO A C 1
ATOM 755 O O . PRO A 1 95 ? 15.489 21.875 -9.821 1.00 55.03 95 PRO A O 1
ATOM 758 N N . GLY A 1 96 ? 16.149 19.894 -10.643 1.00 41.53 96 GLY A N 1
ATOM 759 C CA . GLY A 1 96 ? 17.149 19.653 -9.592 1.00 41.53 96 GLY A CA 1
ATOM 760 C C . GLY A 1 96 ? 17.379 18.211 -9.130 1.00 41.53 96 GLY A C 1
ATOM 761 O O . GLY A 1 96 ? 17.209 17.952 -7.954 1.00 41.53 96 GLY A O 1
ATOM 762 N N . GLY A 1 97 ? 17.860 17.303 -9.985 1.00 49.28 97 GLY A N 1
ATOM 763 C CA . GLY A 1 97 ? 18.642 16.131 -9.542 1.00 49.28 97 GLY A CA 1
ATOM 764 C C . GLY A 1 97 ? 17.907 14.911 -8.954 1.00 49.28 97 GLY A C 1
ATOM 765 O O . GLY A 1 97 ? 16.743 14.957 -8.558 1.00 49.28 97 GLY A O 1
ATOM 766 N N . GLU A 1 98 ? 18.662 13.805 -8.887 1.00 49.31 98 GLU A N 1
ATOM 767 C CA . GLU A 1 98 ? 18.279 12.432 -8.494 1.00 49.31 98 GLU A CA 1
ATOM 768 C C . GLU A 1 98 ? 17.494 12.335 -7.174 1.00 49.31 98 GLU A C 1
ATOM 770 O O . GLU A 1 98 ? 16.665 11.442 -6.980 1.00 49.31 98 GLU A O 1
ATOM 775 N N . PHE A 1 99 ? 17.701 13.312 -6.292 1.00 45.03 99 PHE A N 1
ATOM 776 C CA . PHE A 1 99 ? 16.999 13.470 -5.026 1.00 45.03 99 PHE A CA 1
ATOM 777 C C . PHE A 1 99 ? 15.472 13.543 -5.198 1.00 45.03 99 PHE A C 1
ATOM 779 O O . PHE A 1 99 ? 14.731 12.990 -4.386 1.00 45.03 99 PHE A O 1
ATOM 786 N N . TRP A 1 100 ? 14.970 14.166 -6.272 1.00 43.38 100 TRP A N 1
ATOM 787 C CA . TRP A 1 100 ? 13.528 14.382 -6.447 1.00 43.38 100 TRP A CA 1
ATOM 788 C C . TRP A 1 100 ? 12.784 13.195 -7.042 1.00 43.38 100 TRP A C 1
ATOM 790 O O . TRP A 1 100 ? 11.604 13.022 -6.750 1.00 43.38 100 TRP A O 1
ATOM 800 N N . ALA A 1 101 ? 13.451 12.340 -7.812 1.00 46.47 101 ALA A N 1
ATOM 801 C CA . ALA A 1 101 ? 12.828 11.131 -8.341 1.00 46.47 101 ALA A CA 1
ATOM 802 C C . ALA A 1 101 ? 12.542 10.122 -7.218 1.00 46.47 101 ALA A C 1
ATOM 804 O O . ALA A 1 101 ? 11.429 9.600 -7.106 1.00 46.47 101 ALA A O 1
ATOM 805 N N . PHE A 1 102 ? 13.507 9.941 -6.307 1.00 48.75 102 PHE A N 1
ATOM 806 C CA . PHE A 1 102 ? 13.302 9.182 -5.072 1.00 48.75 102 PHE A CA 1
ATOM 807 C C . PHE A 1 102 ? 12.255 9.838 -4.165 1.00 48.75 102 PHE A C 1
ATOM 809 O O . PHE A 1 102 ? 11.410 9.135 -3.611 1.00 48.75 102 PHE A O 1
ATOM 816 N N . LYS A 1 103 ? 12.241 11.175 -4.080 1.00 44.72 103 LYS A N 1
ATOM 817 C CA . LYS A 1 103 ? 11.227 11.950 -3.347 1.00 44.72 103 LYS A CA 1
ATOM 818 C C . LYS A 1 103 ? 9.821 11.792 -3.939 1.00 44.72 103 LYS A C 1
ATOM 820 O O . LYS A 1 103 ? 8.869 11.662 -3.182 1.00 44.72 103 LYS A O 1
ATOM 825 N N . LYS A 1 104 ? 9.665 11.724 -5.268 1.00 51.50 104 LYS A N 1
ATOM 826 C CA . LYS A 1 104 ? 8.382 11.500 -5.964 1.00 51.50 104 LYS A CA 1
ATOM 827 C C . LYS A 1 104 ? 7.868 10.083 -5.735 1.00 51.50 104 LYS A C 1
ATOM 829 O O . LYS A 1 104 ? 6.682 9.922 -5.458 1.00 51.50 104 LYS A O 1
ATOM 834 N N . LEU A 1 105 ? 8.748 9.076 -5.766 1.00 52.66 105 LEU A N 1
ATOM 835 C CA . LEU A 1 105 ? 8.383 7.719 -5.366 1.00 52.66 105 LEU A CA 1
ATOM 836 C C . LEU A 1 105 ? 7.982 7.707 -3.882 1.00 52.66 105 LEU A C 1
ATOM 838 O O . LEU A 1 105 ? 6.900 7.254 -3.560 1.00 52.66 105 LEU A O 1
ATOM 842 N N . GLN A 1 106 ? 8.761 8.298 -2.975 1.00 50.12 106 GLN A N 1
ATOM 843 C CA . GLN A 1 106 ? 8.426 8.348 -1.545 1.00 50.12 106 GLN A CA 1
ATOM 844 C C . GLN A 1 106 ? 7.123 9.104 -1.234 1.00 50.12 106 GLN A C 1
ATOM 846 O O . GLN A 1 106 ? 6.369 8.651 -0.377 1.00 50.12 106 GLN A O 1
ATOM 851 N N . ILE A 1 107 ? 6.809 10.185 -1.955 1.00 46.25 107 ILE A N 1
ATOM 852 C CA . ILE A 1 107 ? 5.545 10.930 -1.829 1.00 46.25 107 ILE A CA 1
ATOM 853 C C . ILE A 1 107 ? 4.367 10.120 -2.391 1.00 46.25 107 ILE A C 1
ATOM 855 O O . ILE A 1 107 ? 3.342 10.002 -1.723 1.00 46.25 107 ILE A O 1
ATOM 859 N N . LEU A 1 108 ? 4.508 9.507 -3.576 1.00 48.56 108 LEU A N 1
ATOM 860 C CA . LEU A 1 108 ? 3.495 8.597 -4.143 1.00 48.56 108 LEU A CA 1
ATOM 861 C C . LEU A 1 108 ? 3.265 7.368 -3.251 1.00 48.56 108 LEU A C 1
ATOM 863 O O . LEU A 1 108 ? 2.161 6.829 -3.208 1.00 48.56 108 LEU A O 1
ATOM 867 N N . LEU A 1 109 ? 4.301 6.964 -2.517 1.00 48.22 109 LEU A N 1
ATOM 868 C CA . LEU A 1 109 ? 4.302 5.862 -1.566 1.00 48.22 109 LEU A CA 1
ATOM 869 C C . LEU A 1 109 ? 4.023 6.304 -0.116 1.00 48.22 109 LEU A C 1
ATOM 871 O O . LEU A 1 109 ? 4.124 5.490 0.798 1.00 48.22 109 LEU A O 1
ATOM 875 N N . GLY A 1 110 ? 3.654 7.575 0.093 1.00 37.12 110 GLY A N 1
ATOM 876 C CA . GLY A 1 110 ? 3.195 8.164 1.357 1.00 37.12 110 GLY A CA 1
ATOM 877 C C . GLY A 1 110 ? 4.151 8.081 2.547 1.00 37.12 110 GLY A C 1
ATOM 878 O O . GLY A 1 110 ? 3.709 8.003 3.693 1.00 37.12 110 GLY A O 1
ATOM 879 N N . ARG A 1 111 ? 5.458 8.133 2.296 1.00 38.28 111 ARG A N 1
ATOM 880 C CA . ARG A 1 111 ? 6.468 8.404 3.325 1.00 38.28 111 ARG A CA 1
ATOM 881 C C . ARG A 1 111 ? 6.463 9.909 3.633 1.00 38.28 111 ARG A C 1
ATOM 883 O O . ARG A 1 111 ? 6.716 10.713 2.741 1.00 38.28 111 ARG A O 1
ATOM 890 N N . SER A 1 112 ? 6.194 10.293 4.883 1.00 35.91 112 SER A N 1
ATOM 891 C CA . SER A 1 112 ? 6.461 11.659 5.365 1.00 35.91 112 SER A CA 1
ATOM 892 C C . SER A 1 112 ? 7.945 11.789 5.707 1.00 35.91 112 SER A C 1
ATOM 894 O O . SER A 1 112 ? 8.496 10.900 6.360 1.00 35.91 112 SER A O 1
ATOM 896 N N . TYR A 1 113 ? 8.585 12.882 5.289 1.00 45.03 113 TYR A N 1
ATOM 897 C CA . TYR A 1 113 ? 9.930 13.225 5.754 1.00 45.03 113 TYR A CA 1
ATOM 898 C C . TYR A 1 113 ? 9.860 13.751 7.197 1.00 45.03 113 TYR A C 1
ATOM 900 O O . TYR A 1 113 ? 8.891 14.439 7.531 1.00 45.03 113 TYR A O 1
ATOM 908 N N . PRO A 1 114 ? 10.859 13.476 8.053 1.00 39.06 114 PRO A N 1
ATOM 909 C CA . PRO A 1 114 ? 11.170 14.395 9.136 1.00 39.06 114 PRO A CA 1
ATOM 910 C C . PRO A 1 114 ? 11.645 15.709 8.497 1.00 39.06 114 PRO A C 1
ATOM 912 O O . PRO A 1 114 ? 12.485 15.692 7.600 1.00 39.06 114 PRO A O 1
ATOM 915 N N . GLU A 1 115 ? 11.049 16.827 8.900 1.00 41.22 115 GLU A N 1
ATOM 916 C CA . GLU A 1 115 ? 11.488 18.178 8.540 1.00 41.22 115 GLU A CA 1
ATOM 917 C C . GLU A 1 115 ? 12.999 18.311 8.816 1.00 41.22 115 GLU A C 1
ATOM 919 O O . GLU A 1 115 ? 13.408 18.323 9.976 1.00 41.22 115 GLU A O 1
ATOM 924 N N . GLU A 1 116 ? 13.831 18.396 7.774 1.00 42.44 116 GLU A N 1
ATOM 925 C CA . GLU A 1 116 ? 15.200 18.900 7.907 1.00 42.44 116 GLU A CA 1
ATOM 926 C C . GLU A 1 116 ? 15.321 20.258 7.209 1.00 42.44 116 GLU A C 1
ATOM 928 O O . GLU A 1 116 ? 14.703 20.482 6.161 1.00 42.44 116 GLU A O 1
ATOM 933 N N . PRO A 1 117 ? 16.059 21.192 7.834 1.00 35.72 117 PRO A N 1
ATOM 934 C CA . PRO A 1 117 ? 15.953 22.611 7.561 1.00 35.72 117 PRO A CA 1
ATOM 935 C C . PRO A 1 117 ? 16.478 22.951 6.172 1.00 35.72 117 PRO A C 1
ATOM 937 O O . PRO A 1 117 ? 17.481 22.420 5.699 1.00 35.72 117 PRO A O 1
ATOM 940 N N . ILE A 1 118 ? 15.797 23.907 5.547 1.00 34.06 118 ILE A N 1
ATOM 941 C CA . ILE A 1 118 ? 16.257 24.589 4.344 1.00 34.06 118 ILE A CA 1
ATOM 942 C C . ILE A 1 118 ? 17.641 25.165 4.660 1.00 34.06 118 ILE A C 1
ATOM 944 O O . ILE A 1 118 ? 17.757 26.112 5.437 1.00 34.06 118 ILE A O 1
ATOM 948 N N . ALA A 1 119 ? 18.688 24.593 4.066 1.00 30.58 119 ALA A N 1
ATOM 949 C CA . ALA A 1 119 ? 19.958 25.284 3.949 1.00 30.58 119 ALA A CA 1
ATOM 950 C C . ALA A 1 119 ? 19.703 26.513 3.069 1.00 30.58 119 ALA A C 1
ATOM 952 O O . ALA A 1 119 ? 19.576 26.408 1.848 1.00 30.58 119 ALA A O 1
ATOM 953 N N . ILE A 1 120 ? 19.549 27.669 3.713 1.00 34.03 120 ILE A N 1
ATOM 954 C CA . ILE A 1 120 ? 19.741 28.959 3.065 1.00 34.03 120 ILE A CA 1
ATOM 955 C C . ILE A 1 120 ? 21.228 28.980 2.709 1.00 34.03 120 ILE A C 1
ATOM 957 O O . ILE A 1 120 ? 22.075 29.020 3.597 1.00 34.03 120 ILE A O 1
ATOM 961 N N . LEU A 1 121 ? 21.532 28.818 1.425 1.00 30.48 121 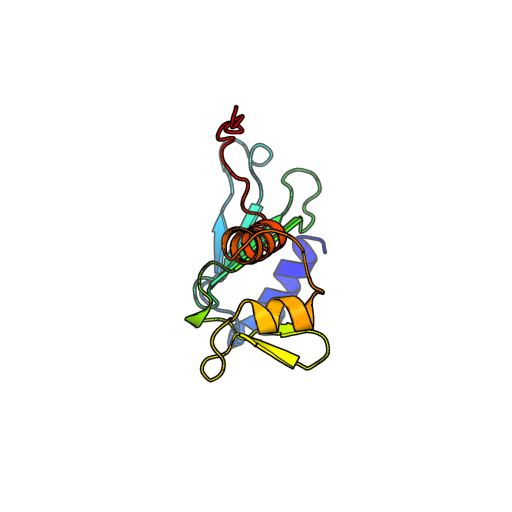LEU A N 1
ATOM 962 C CA . LEU A 1 121 ? 22.844 29.159 0.892 1.00 30.48 121 LEU A CA 1
ATOM 963 C C . LEU A 1 121 ? 22.859 30.681 0.718 1.00 30.48 121 LEU A C 1
ATOM 965 O O . LEU A 1 121 ? 21.913 31.222 0.139 1.00 30.48 121 LEU A O 1
ATOM 969 N N . ASP A 1 122 ? 23.883 31.317 1.290 1.00 39.16 122 ASP A N 1
ATOM 970 C CA . ASP A 1 122 ? 24.156 32.761 1.237 1.00 39.16 122 ASP A CA 1
ATOM 971 C C . ASP A 1 122 ? 24.178 33.330 -0.195 1.00 39.16 122 ASP A C 1
ATOM 973 O O . ASP A 1 122 ? 24.663 32.628 -1.118 1.00 39.16 122 ASP A O 1
#

Organism: Laticauda laticaudata (NCBI:txid8630)

Foldseek 3Di:
DAQVVVVVVCVVVVVPQDDWDWDADPVCRQPAWIWTCSPQQQWIFTAHSPRRHGDFIARRDLARHWDDAPRHTQGYPVHHRDLVSQCVRPNDDDDDDPVVSVVVNCVNRPPDDDDDDPPPDD

Sequence (122 aa):
MPLAQAVAIVQKHCRIIKNIQVLYSEQSPLSHDLILNLTQDGIKLLFDAFNQRLKVIEVYDLTKVKLKYCGVHFNSQAIPPTIEQIDQSFGATHPGGEFWAFKKLQILLGRSYPEEPIAILD